Protein AF-A0A416HBG1-F1 (afdb_monomer_lite)

Structure (mmCIF, N/CA/C/O backbone):
data_AF-A0A416HBG1-F1
#
_entry.id   AF-A0A416HBG1-F1
#
loop_
_atom_site.group_PDB
_atom_site.id
_atom_site.type_symbol
_atom_site.label_atom_id
_atom_site.label_alt_id
_atom_site.label_comp_id
_atom_site.label_asym_id
_atom_site.label_entity_id
_atom_site.label_seq_id
_atom_site.pdbx_PDB_ins_code
_atom_site.Cartn_x
_atom_site.Cartn_y
_atom_site.Cartn_z
_atom_site.occupancy
_atom_site.B_iso_or_equiv
_atom_site.auth_seq_id
_atom_site.auth_comp_id
_atom_site.auth_asym_id
_atom_site.auth_atom_id
_atom_site.pdbx_PDB_model_num
ATOM 1 N N . MET A 1 1 ? 16.252 -2.971 -52.004 1.00 52.03 1 MET A N 1
ATOM 2 C CA . MET A 1 1 ? 17.022 -2.249 -50.969 1.00 52.03 1 MET A CA 1
ATOM 3 C C . MET A 1 1 ? 17.262 -3.234 -49.836 1.00 52.03 1 MET A C 1
ATOM 5 O O . MET A 1 1 ? 16.323 -3.564 -49.123 1.00 52.03 1 MET A O 1
ATOM 9 N N . CYS A 1 2 ? 18.447 -3.844 -49.793 1.00 52.28 2 CYS A N 1
ATOM 10 C CA . CYS A 1 2 ? 18.762 -4.883 -48.814 1.00 52.28 2 CYS A CA 1
ATOM 11 C C . CYS A 1 2 ? 19.007 -4.188 -47.471 1.00 52.28 2 CYS A C 1
ATOM 13 O O . CYS A 1 2 ? 19.976 -3.442 -47.357 1.00 52.28 2 CYS A O 1
ATOM 15 N N . LYS A 1 3 ? 18.100 -4.358 -46.502 1.00 57.16 3 LYS A N 1
ATOM 16 C CA . LYS A 1 3 ? 18.352 -3.935 -45.119 1.00 57.16 3 LYS A CA 1
ATOM 17 C C . LYS A 1 3 ? 19.570 -4.729 -44.657 1.00 57.16 3 LYS A C 1
ATOM 19 O O . LYS A 1 3 ? 19.530 -5.959 -44.677 1.00 57.16 3 LYS A O 1
ATOM 24 N N . THR A 1 4 ? 20.673 -4.049 -44.369 1.00 70.44 4 THR A N 1
ATOM 25 C CA . THR A 1 4 ? 21.907 -4.723 -43.968 1.00 70.44 4 THR A CA 1
ATOM 26 C C . THR A 1 4 ? 21.691 -5.382 -42.609 1.00 70.44 4 THR A C 1
ATOM 28 O O . THR A 1 4 ? 20.855 -4.955 -41.813 1.00 70.44 4 THR A O 1
ATOM 31 N N . VAL A 1 5 ? 22.435 -6.450 -42.328 1.00 66.56 5 VAL A N 1
ATOM 32 C CA . VAL A 1 5 ? 22.365 -7.168 -41.041 1.00 66.56 5 VAL A CA 1
ATOM 33 C C . VAL A 1 5 ? 22.617 -6.211 -39.859 1.00 66.56 5 VAL A C 1
ATOM 35 O O . VAL A 1 5 ? 22.075 -6.389 -38.771 1.00 66.56 5 VAL A O 1
ATOM 38 N N . GLU A 1 6 ? 23.364 -5.132 -40.107 1.00 63.69 6 GLU A N 1
ATOM 39 C CA . GLU A 1 6 ? 23.592 -4.026 -39.175 1.00 63.69 6 GLU A CA 1
ATOM 40 C C . GLU A 1 6 ? 22.323 -3.232 -38.830 1.00 63.69 6 GLU A C 1
ATOM 42 O O . GLU A 1 6 ? 22.148 -2.855 -37.672 1.00 63.69 6 GLU A O 1
ATOM 47 N N . ASP A 1 7 ? 21.416 -2.998 -39.784 1.00 68.50 7 ASP A N 1
ATOM 48 C CA . ASP A 1 7 ? 20.130 -2.341 -39.509 1.00 68.50 7 ASP A CA 1
ATOM 49 C C . ASP A 1 7 ? 19.219 -3.232 -38.657 1.00 68.50 7 ASP A C 1
ATOM 51 O O . ASP A 1 7 ? 18.496 -2.741 -37.788 1.00 68.50 7 ASP A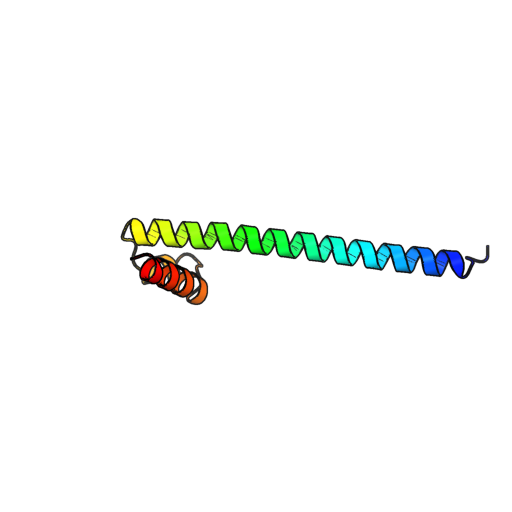 O 1
ATOM 55 N N . TYR A 1 8 ? 19.277 -4.551 -38.858 1.00 64.56 8 TYR A N 1
ATOM 56 C CA . TYR A 1 8 ? 18.540 -5.499 -38.021 1.00 64.56 8 TYR A CA 1
ATOM 57 C C . TYR A 1 8 ? 19.063 -5.496 -36.576 1.00 64.56 8 TYR A C 1
ATOM 59 O O . TYR A 1 8 ? 18.277 -5.388 -35.635 1.00 64.56 8 TYR A O 1
ATOM 67 N N . ALA A 1 9 ? 20.387 -5.521 -36.393 1.00 70.44 9 ALA A N 1
ATOM 68 C CA . ALA A 1 9 ? 21.012 -5.484 -35.070 1.00 70.44 9 ALA A CA 1
ATOM 69 C C . ALA A 1 9 ? 20.721 -4.177 -34.307 1.00 70.44 9 ALA A C 1
ATOM 71 O O . ALA A 1 9 ? 20.458 -4.205 -33.104 1.00 70.44 9 ALA A O 1
ATOM 72 N N . LYS A 1 10 ? 20.718 -3.030 -35.001 1.00 71.81 10 LYS A N 1
ATOM 73 C CA . LYS A 1 10 ? 20.404 -1.725 -34.396 1.00 71.81 10 LYS A CA 1
ATOM 74 C C . LYS A 1 10 ? 18.955 -1.620 -33.928 1.00 71.81 10 LYS A C 1
ATOM 76 O O . LYS A 1 10 ? 18.716 -1.060 -32.859 1.00 71.81 10 LYS A O 1
ATOM 81 N N . ASN A 1 11 ? 18.004 -2.153 -34.695 1.00 71.31 11 ASN A N 1
ATOM 82 C CA . ASN A 1 11 ? 16.596 -2.157 -34.289 1.00 71.31 11 ASN A CA 1
ATOM 83 C C . ASN A 1 11 ? 16.378 -3.049 -33.063 1.00 71.31 11 ASN A C 1
ATOM 85 O O . ASN A 1 11 ? 15.782 -2.602 -32.091 1.00 71.31 11 ASN A O 1
ATOM 89 N N . TYR A 1 12 ? 16.988 -4.237 -33.039 1.00 69.06 12 TYR A N 1
ATOM 90 C CA . TYR A 1 12 ? 16.882 -5.151 -31.900 1.00 69.06 12 TYR A CA 1
ATOM 91 C C . TYR A 1 12 ? 17.426 -4.544 -30.595 1.00 69.06 12 TYR A C 1
ATOM 93 O O . TYR A 1 12 ? 16.840 -4.710 -29.527 1.00 69.06 12 TYR A O 1
ATOM 101 N N . ALA A 1 13 ? 18.535 -3.799 -30.676 1.00 67.94 13 ALA A N 1
ATOM 102 C CA . ALA A 1 13 ? 19.103 -3.095 -29.528 1.00 67.94 13 ALA A CA 1
ATOM 103 C C . ALA A 1 13 ? 18.205 -1.947 -29.026 1.00 67.94 13 ALA A C 1
ATOM 105 O O . ALA A 1 13 ? 18.133 -1.709 -27.820 1.00 67.94 13 ALA A O 1
ATOM 106 N N . LYS A 1 14 ? 17.513 -1.247 -29.936 1.00 68.94 14 LYS A N 1
ATOM 107 C CA . LYS A 1 14 ? 16.541 -0.201 -29.587 1.00 68.94 14 LYS A CA 1
ATOM 108 C C . LYS A 1 14 ? 15.318 -0.776 -28.880 1.00 68.94 14 LYS A C 1
ATOM 110 O O . LYS A 1 14 ? 14.960 -0.272 -27.819 1.00 68.94 14 LYS A O 1
ATOM 115 N N . ASP A 1 15 ? 14.744 -1.842 -29.426 1.00 67.31 15 ASP A N 1
ATOM 116 C CA . ASP A 1 15 ? 13.548 -2.476 -28.867 1.00 67.31 15 ASP A CA 1
ATOM 117 C C . ASP A 1 15 ? 13.820 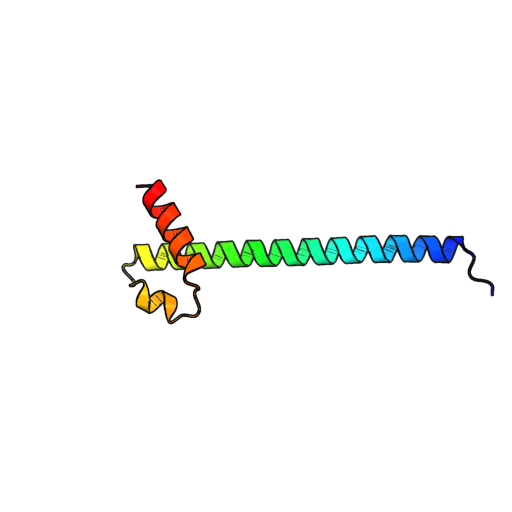-2.999 -27.445 1.00 67.31 15 ASP A C 1
ATOM 119 O O . ASP A 1 15 ? 13.037 -2.771 -26.525 1.00 67.31 15 ASP A O 1
ATOM 123 N N . TYR A 1 16 ? 14.995 -3.600 -27.216 1.00 62.38 16 TYR A N 1
ATOM 124 C CA . TYR A 1 16 ? 15.407 -4.061 -25.884 1.00 62.38 16 TYR A CA 1
ATOM 125 C C . TYR A 1 16 ? 15.549 -2.931 -24.856 1.00 62.38 16 TYR A C 1
ATOM 127 O O . TYR A 1 16 ? 15.232 -3.116 -23.678 1.00 62.38 16 TYR A O 1
ATOM 135 N N . ALA A 1 17 ? 16.051 -1.768 -25.276 1.00 64.94 17 ALA A N 1
ATOM 136 C CA . ALA A 1 17 ? 16.195 -0.615 -24.395 1.00 64.94 17 ALA A CA 1
ATOM 137 C C . ALA A 1 17 ? 14.828 -0.015 -24.028 1.00 64.94 17 ALA A C 1
ATOM 139 O O . ALA A 1 17 ? 14.601 0.319 -22.864 1.00 64.94 17 ALA A O 1
ATOM 140 N N . GLU A 1 18 ? 13.910 0.065 -24.993 1.00 68.44 18 GLU A N 1
ATOM 141 C CA . GLU A 1 18 ? 12.566 0.612 -24.790 1.00 68.44 18 GLU A CA 1
ATOM 142 C C . GLU A 1 18 ? 11.720 -0.267 -23.855 1.00 68.44 18 GLU A C 1
ATOM 144 O O . GLU A 1 18 ? 11.066 0.245 -22.943 1.00 68.44 18 GLU A O 1
ATOM 149 N N . GLU A 1 19 ? 11.789 -1.592 -24.013 1.00 66.25 19 GLU A N 1
ATOM 150 C CA . GLU A 1 19 ? 11.128 -2.540 -23.109 1.00 66.25 19 GLU A CA 1
ATOM 151 C C . GLU A 1 19 ? 11.657 -2.404 -21.675 1.00 66.25 19 GLU A C 1
ATOM 153 O O . GLU A 1 19 ? 10.881 -2.381 -20.716 1.00 66.25 19 GLU A O 1
ATOM 158 N N . ARG A 1 20 ? 12.970 -2.207 -21.500 1.00 64.00 20 ARG A N 1
ATOM 159 C CA . ARG A 1 20 ? 13.558 -2.018 -20.167 1.00 64.00 20 ARG A CA 1
ATOM 160 C C . ARG A 1 20 ? 13.116 -0.709 -19.510 1.00 64.00 20 ARG A C 1
ATOM 162 O O . ARG A 1 20 ? 12.888 -0.677 -18.302 1.00 64.00 20 ARG A O 1
ATOM 169 N N . GLU A 1 21 ? 12.983 0.360 -20.289 1.00 66.00 21 GLU A N 1
ATOM 170 C CA . GLU A 1 21 ? 12.511 1.659 -19.806 1.00 66.00 21 GLU A CA 1
ATOM 171 C C . GLU A 1 21 ? 11.014 1.624 -19.445 1.00 66.00 21 GLU A C 1
ATOM 173 O O . GLU A 1 21 ? 10.602 2.194 -18.433 1.00 66.00 21 GLU A O 1
ATOM 178 N N . LYS A 1 22 ? 10.191 0.910 -20.228 1.00 66.94 22 LYS A N 1
ATOM 179 C CA . LYS A 1 22 ? 8.775 0.650 -19.908 1.00 66.94 22 LYS A CA 1
ATOM 180 C C . LYS A 1 22 ? 8.624 -0.143 -18.613 1.00 66.94 22 LYS A C 1
ATOM 182 O O . LYS A 1 22 ? 7.839 0.259 -17.755 1.00 66.94 22 LYS A O 1
ATOM 187 N N . ILE A 1 23 ? 9.409 -1.208 -18.440 1.00 62.12 23 ILE A N 1
ATOM 188 C CA . ILE A 1 23 ? 9.417 -2.007 -17.208 1.00 62.12 23 ILE A CA 1
ATOM 189 C C . ILE A 1 23 ? 9.816 -1.126 -16.019 1.00 62.12 23 ILE A C 1
ATOM 191 O O . ILE A 1 23 ? 9.072 -1.063 -15.043 1.00 62.12 23 ILE A O 1
ATOM 195 N N . GLY A 1 24 ? 10.910 -0.366 -16.125 1.00 63.34 24 GLY A N 1
ATOM 196 C CA . GLY A 1 24 ? 11.346 0.547 -15.063 1.00 63.34 24 GLY A CA 1
ATOM 197 C C . GLY A 1 24 ? 10.282 1.580 -14.671 1.00 63.34 24 GLY A C 1
ATOM 198 O O . GLY A 1 24 ? 10.028 1.778 -13.485 1.00 63.34 24 GLY A O 1
ATOM 199 N N . ARG A 1 25 ? 9.592 2.185 -15.649 1.00 62.47 25 ARG A N 1
ATOM 200 C CA . ARG A 1 25 ? 8.475 3.112 -15.386 1.00 62.47 25 ARG A CA 1
ATOM 201 C C . ARG A 1 25 ? 7.289 2.434 -14.704 1.00 62.47 25 ARG A C 1
ATOM 203 O O . ARG A 1 25 ? 6.708 3.012 -13.792 1.00 62.47 25 ARG A O 1
ATOM 210 N N . SER A 1 26 ? 6.927 1.227 -15.136 1.00 61.12 26 SER A N 1
ATOM 211 C CA . SER A 1 26 ? 5.817 0.477 -14.539 1.00 61.12 26 SER A CA 1
ATOM 212 C C . SER A 1 26 ? 6.097 0.075 -13.088 1.00 61.12 26 SER A C 1
ATOM 214 O O . SER A 1 26 ? 5.211 0.209 -12.248 1.00 61.12 26 SER A O 1
ATOM 216 N N . ILE A 1 27 ? 7.338 -0.322 -12.783 1.00 60.50 27 ILE A N 1
ATOM 217 C CA . ILE A 1 27 ? 7.785 -0.649 -11.424 1.00 60.50 27 ILE A CA 1
ATOM 218 C C . ILE A 1 27 ? 7.742 0.603 -10.545 1.00 60.50 27 ILE A C 1
ATOM 220 O O . ILE A 1 27 ? 7.098 0.573 -9.504 1.00 60.50 27 ILE A O 1
ATOM 224 N N . GLY A 1 28 ? 8.312 1.726 -10.996 1.00 61.56 28 GLY A N 1
ATOM 225 C CA . GLY A 1 28 ? 8.284 2.973 -10.220 1.00 61.56 28 GLY A CA 1
ATOM 226 C C . GLY A 1 28 ? 6.866 3.498 -9.951 1.00 61.56 28 GLY A C 1
ATOM 227 O O . GLY A 1 28 ? 6.585 4.003 -8.868 1.00 61.56 28 GLY A O 1
ATOM 228 N N . LEU A 1 29 ? 5.939 3.336 -10.903 1.00 61.22 29 LEU A N 1
ATOM 229 C CA . LEU A 1 29 ? 4.524 3.668 -10.696 1.00 61.22 29 LEU A CA 1
ATOM 230 C C . LEU A 1 29 ? 3.834 2.720 -9.706 1.00 61.22 29 LEU A C 1
ATOM 232 O O . LEU A 1 29 ? 2.983 3.167 -8.938 1.00 61.22 29 LEU A O 1
ATOM 236 N N . ALA A 1 30 ? 4.169 1.428 -9.730 1.00 60.75 30 ALA A N 1
ATOM 237 C CA . ALA A 1 30 ? 3.625 0.443 -8.799 1.00 60.75 30 ALA A CA 1
ATOM 238 C C . ALA A 1 30 ? 4.136 0.673 -7.368 1.00 60.75 30 ALA A C 1
ATOM 240 O O . ALA A 1 30 ? 3.335 0.668 -6.436 1.00 60.75 30 ALA A O 1
ATOM 241 N N . GLU A 1 31 ? 5.433 0.946 -7.204 1.00 62.28 31 GLU A N 1
ATOM 242 C CA . GLU A 1 31 ? 6.047 1.274 -5.912 1.00 62.28 31 GLU A CA 1
ATOM 243 C C . GLU A 1 31 ? 5.467 2.568 -5.330 1.00 62.28 31 GLU A C 1
ATOM 245 O O . GLU A 1 31 ? 5.013 2.570 -4.187 1.00 62.28 31 GLU A O 1
ATOM 250 N N . GLY A 1 32 ? 5.364 3.637 -6.132 1.00 68.81 32 GLY A N 1
ATOM 251 C CA . GLY A 1 32 ? 4.764 4.899 -5.685 1.00 68.81 32 GLY A CA 1
ATOM 252 C C . GLY A 1 32 ? 3.296 4.751 -5.269 1.00 68.81 32 GLY A C 1
ATOM 253 O O . GLY A 1 32 ? 2.887 5.261 -4.227 1.00 68.81 32 GLY A O 1
ATOM 254 N N . ARG A 1 33 ? 2.500 3.978 -6.026 1.00 69.12 33 ARG A N 1
ATOM 255 C CA . ARG A 1 33 ? 1.117 3.653 -5.631 1.00 69.12 33 ARG A CA 1
ATOM 256 C C . ARG A 1 33 ? 1.050 2.829 -4.347 1.00 69.12 33 ARG A C 1
ATOM 258 O O . ARG A 1 33 ? 0.127 3.032 -3.561 1.00 69.12 33 ARG A O 1
ATOM 265 N N . SER A 1 34 ? 1.981 1.897 -4.150 1.00 77.00 34 SER A N 1
ATOM 266 C CA . SER A 1 34 ? 2.046 1.077 -2.938 1.00 77.00 34 SER A CA 1
ATOM 267 C C . SER A 1 34 ? 2.318 1.947 -1.710 1.00 77.00 34 SER A C 1
ATOM 269 O O . SER A 1 34 ? 1.628 1.820 -0.702 1.00 77.00 34 SER A O 1
ATOM 271 N N . GLU A 1 35 ? 3.259 2.889 -1.803 1.00 82.81 35 GLU A N 1
ATOM 272 C CA . GLU A 1 35 ? 3.608 3.783 -0.695 1.00 82.81 35 GLU A CA 1
ATOM 273 C C . GLU A 1 35 ? 2.446 4.713 -0.303 1.00 82.81 35 GLU A C 1
ATOM 275 O O . GLU A 1 35 ? 2.123 4.854 0.881 1.00 82.81 35 GLU A O 1
ATOM 280 N N . GLU A 1 36 ? 1.751 5.296 -1.286 1.00 85.88 36 GLU A N 1
ATOM 281 C CA . GLU A 1 36 ? 0.566 6.129 -1.040 1.00 85.88 36 GLU A CA 1
ATOM 282 C C . GLU A 1 36 ? -0.546 5.350 -0.329 1.00 85.88 36 GLU A C 1
ATOM 284 O O . GLU A 1 36 ? -1.153 5.852 0.625 1.00 85.88 36 GLU A O 1
ATOM 289 N N . ARG A 1 37 ? -0.792 4.106 -0.759 1.00 89.69 37 ARG A N 1
ATOM 290 C CA . ARG A 1 37 ? -1.817 3.233 -0.175 1.00 89.69 37 ARG A CA 1
ATOM 291 C C . ARG A 1 37 ? -1.471 2.831 1.253 1.00 89.69 37 ARG A C 1
ATOM 293 O O . ARG A 1 37 ? -2.319 2.963 2.134 1.00 89.69 37 ARG A O 1
ATOM 300 N N . MET A 1 38 ? -0.227 2.438 1.515 1.00 90.06 38 MET A N 1
ATOM 301 C CA . MET A 1 38 ? 0.228 2.118 2.871 1.00 90.06 38 MET A CA 1
ATOM 302 C C . MET A 1 38 ? 0.146 3.331 3.803 1.00 90.06 38 MET A C 1
ATOM 304 O O . MET A 1 38 ? -0.303 3.219 4.944 1.00 90.06 38 MET A O 1
ATOM 308 N N . ASN A 1 39 ? 0.487 4.525 3.313 1.00 90.75 39 ASN A N 1
ATOM 309 C CA . ASN A 1 39 ? 0.356 5.749 4.098 1.00 90.75 39 ASN A CA 1
ATOM 310 C C . ASN A 1 39 ? -1.113 6.102 4.403 1.00 90.75 39 ASN A C 1
ATOM 312 O O . ASN A 1 39 ? -1.420 6.591 5.492 1.00 90.75 39 ASN A O 1
ATOM 316 N N . ALA A 1 40 ? -2.033 5.840 3.469 1.00 92.62 40 ALA A N 1
ATOM 317 C CA . ALA A 1 40 ? -3.464 6.014 3.698 1.00 92.62 40 ALA A CA 1
ATOM 318 C C . ALA A 1 40 ? -3.976 5.066 4.794 1.00 92.62 40 ALA A C 1
ATOM 320 O O . ALA A 1 40 ? -4.621 5.531 5.735 1.00 92.62 40 ALA A O 1
ATOM 321 N N . ILE A 1 41 ? -3.626 3.774 4.730 1.00 93.25 41 ILE A N 1
ATOM 322 C CA . ILE A 1 41 ? -3.944 2.791 5.781 1.00 93.25 41 ILE A CA 1
ATOM 323 C C . ILE A 1 41 ? -3.399 3.260 7.133 1.00 93.25 41 ILE A C 1
ATOM 325 O O . ILE A 1 41 ? -4.140 3.290 8.114 1.00 93.25 41 ILE A O 1
ATOM 329 N N . ARG A 1 42 ? -2.138 3.710 7.183 1.00 92.31 42 ARG A N 1
ATOM 330 C CA . ARG A 1 42 ? -1.495 4.193 8.415 1.00 92.31 42 ARG A CA 1
ATOM 331 C C . ARG A 1 42 ? -2.285 5.331 9.061 1.00 92.31 42 ARG A C 1
ATOM 333 O O . ARG A 1 42 ? -2.567 5.282 10.256 1.00 92.31 42 ARG A O 1
ATOM 340 N N . LYS A 1 43 ? -2.696 6.330 8.271 1.00 93.25 43 LYS A N 1
ATOM 341 C CA . LYS A 1 43 ? -3.520 7.453 8.752 1.00 93.25 43 LYS A CA 1
ATOM 342 C C . LYS A 1 43 ? -4.898 7.003 9.228 1.00 93.25 43 LYS A C 1
ATOM 344 O O . LYS A 1 43 ? -5.393 7.535 10.219 1.00 93.25 43 LYS A O 1
ATOM 349 N N . MET A 1 44 ? -5.517 6.046 8.540 1.00 94.00 44 MET A N 1
ATOM 350 C CA . MET A 1 44 ? -6.823 5.504 8.922 1.00 94.00 44 MET A CA 1
ATOM 351 C C . MET A 1 44 ? -6.754 4.752 10.255 1.00 94.00 44 MET A C 1
ATOM 353 O O . MET A 1 44 ? -7.563 5.032 11.139 1.00 94.00 44 MET A O 1
ATOM 357 N N . LEU A 1 45 ? -5.743 3.898 10.443 1.00 91.56 45 LEU A N 1
ATOM 358 C CA . LEU A 1 45 ? -5.492 3.203 11.710 1.00 91.56 45 LEU A CA 1
ATOM 359 C C . LEU A 1 45 ? -5.214 4.193 12.852 1.00 91.56 45 LEU A C 1
ATOM 361 O O . LEU A 1 45 ? -5.826 4.098 13.913 1.00 91.56 45 LEU A O 1
ATOM 365 N N . GLN A 1 46 ? -4.368 5.204 12.621 1.00 90.31 46 GLN A N 1
ATOM 366 C CA . GLN A 1 46 ? -4.106 6.273 13.598 1.00 90.31 46 GLN A CA 1
ATOM 367 C C . GLN A 1 46 ? -5.353 7.109 13.929 1.00 90.31 46 GLN A C 1
ATOM 369 O O . GLN A 1 46 ? -5.470 7.627 15.037 1.00 90.31 46 GLN A O 1
ATOM 374 N N . SER A 1 47 ? -6.293 7.229 12.988 1.00 92.38 47 SER A N 1
ATOM 375 C CA . SER A 1 47 ? -7.578 7.914 13.185 1.00 92.38 47 SER A CA 1
ATOM 376 C C . SER A 1 47 ? -8.637 7.024 13.853 1.00 92.38 47 SER A C 1
ATOM 378 O O . SER A 1 47 ? -9.765 7.471 14.046 1.00 92.38 47 SER A O 1
ATOM 380 N N . GLY A 1 48 ? -8.301 5.776 14.202 1.00 91.75 48 GLY A N 1
ATOM 381 C CA . GLY A 1 48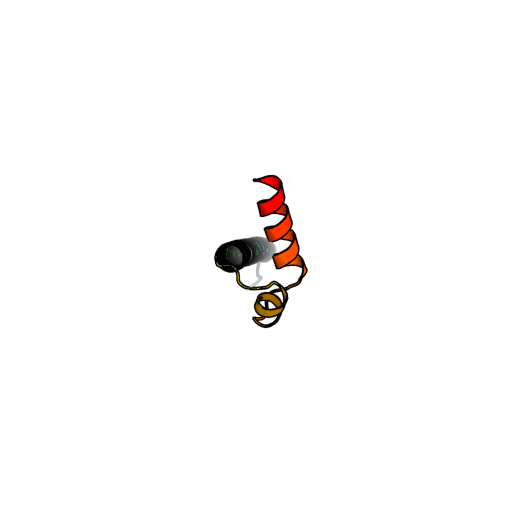 ? -9.202 4.836 14.871 1.00 91.75 48 GLY A CA 1
ATOM 382 C C . GLY A 1 48 ? -10.204 4.139 13.947 1.00 91.75 48 GLY A C 1
ATOM 383 O O . GLY A 1 48 ? -11.191 3.589 14.435 1.00 91.75 48 GLY A O 1
ATOM 384 N N . ILE A 1 49 ? -9.984 4.154 12.627 1.00 93.50 49 ILE A N 1
ATOM 385 C CA . ILE A 1 49 ? -10.799 3.369 11.690 1.00 93.50 49 ILE A CA 1
ATOM 386 C C . ILE A 1 49 ? -10.467 1.886 11.871 1.00 93.50 49 ILE A C 1
ATOM 388 O O . ILE A 1 49 ? -9.299 1.501 11.928 1.00 93.50 49 ILE A O 1
ATOM 392 N N . SER A 1 50 ? -11.501 1.047 11.961 1.00 92.12 50 SER A N 1
ATOM 393 C CA . SER A 1 50 ? -11.327 -0.387 12.170 1.00 92.12 50 SER A CA 1
ATOM 394 C C . SER A 1 50 ? -10.766 -1.087 10.933 1.00 92.12 50 SER A C 1
ATOM 396 O O . SER A 1 50 ? -11.072 -0.739 9.791 1.00 92.12 50 SER A O 1
ATOM 398 N N . ARG A 1 51 ? -10.000 -2.151 11.180 1.00 91.38 51 ARG A N 1
ATOM 399 C CA . ARG A 1 51 ? -9.469 -3.060 10.158 1.00 91.38 51 ARG A CA 1
ATOM 400 C C . ARG A 1 51 ? -10.533 -3.517 9.161 1.00 91.38 51 ARG A C 1
ATOM 402 O O . ARG A 1 51 ? -10.322 -3.429 7.958 1.00 91.38 51 ARG A O 1
ATOM 409 N N . GLU A 1 52 ? -11.689 -3.956 9.655 1.00 92.44 52 GLU A N 1
ATOM 410 C CA . GLU A 1 52 ? -12.798 -4.419 8.810 1.00 92.44 52 GLU A CA 1
ATOM 411 C C . GLU A 1 52 ? -13.300 -3.329 7.858 1.00 92.44 52 GLU A C 1
ATOM 413 O O . GLU A 1 52 ? -13.577 -3.598 6.689 1.00 92.44 52 GLU A O 1
ATOM 418 N N . MET A 1 53 ? -13.365 -2.082 8.334 1.00 92.81 53 MET A N 1
ATOM 419 C CA . MET A 1 53 ? -13.798 -0.957 7.515 1.00 92.81 53 MET A CA 1
ATOM 420 C C . MET A 1 53 ? -12.764 -0.625 6.439 1.00 92.81 53 MET A C 1
ATOM 422 O O . MET A 1 53 ? -13.142 -0.387 5.296 1.00 92.81 53 MET A O 1
ATOM 426 N N . ILE A 1 54 ? -11.469 -0.687 6.754 1.00 93.19 54 ILE A N 1
ATOM 427 C CA . ILE A 1 54 ? -10.409 -0.455 5.762 1.00 93.19 54 ILE A CA 1
ATOM 428 C C . ILE A 1 54 ? -10.414 -1.558 4.691 1.00 93.19 54 ILE A C 1
ATOM 430 O O . ILE A 1 54 ? -10.342 -1.250 3.504 1.00 93.19 54 ILE A O 1
ATOM 434 N N . LEU A 1 55 ? -10.593 -2.826 5.073 1.00 92.81 55 LEU A N 1
ATOM 435 C CA . LEU A 1 55 ? -10.701 -3.940 4.118 1.00 92.81 55 LEU A CA 1
ATOM 436 C C . LEU A 1 55 ? -11.912 -3.800 3.179 1.00 92.81 55 LEU A C 1
ATOM 438 O O . LEU A 1 55 ? -11.858 -4.242 2.035 1.00 92.81 55 LEU A O 1
ATOM 442 N N . SER A 1 56 ? -12.984 -3.136 3.622 1.00 93.19 56 SER A N 1
ATOM 443 C CA . SER A 1 56 ? -14.144 -2.836 2.769 1.00 93.19 56 SER A CA 1
ATOM 444 C C . SER A 1 56 ? -13.887 -1.754 1.703 1.00 93.19 56 SER A C 1
ATOM 446 O O . SER A 1 56 ? -14.695 -1.598 0.792 1.00 93.19 56 SER A O 1
ATOM 448 N N . MET A 1 57 ? -12.773 -1.015 1.796 1.00 89.69 57 MET A N 1
ATOM 449 C CA . MET A 1 57 ? -12.409 0.107 0.914 1.00 89.69 57 MET A CA 1
ATOM 450 C C . MET A 1 57 ? -11.387 -0.283 -0.173 1.00 89.69 57 MET A C 1
ATOM 452 O O . MET A 1 57 ? -10.575 0.547 -0.581 1.00 89.69 57 MET A O 1
ATOM 456 N N . ASP A 1 58 ? -11.401 -1.543 -0.620 1.00 89.31 58 ASP A N 1
ATOM 457 C CA . ASP A 1 58 ? -10.469 -2.114 -1.610 1.00 89.31 58 ASP A CA 1
ATOM 458 C C . ASP A 1 58 ? -8.994 -2.131 -1.170 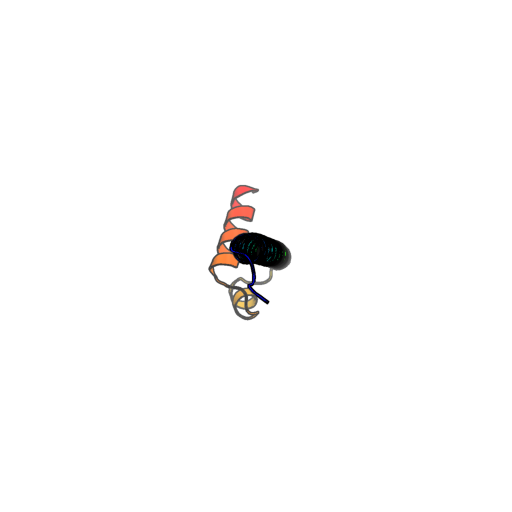1.00 89.31 58 ASP A C 1
ATOM 460 O O . ASP A 1 58 ? -8.080 -2.114 -2.001 1.00 89.31 58 ASP A O 1
ATOM 464 N N . TYR A 1 59 ? -8.733 -2.165 0.137 1.00 91.50 59 TYR A N 1
ATOM 465 C CA .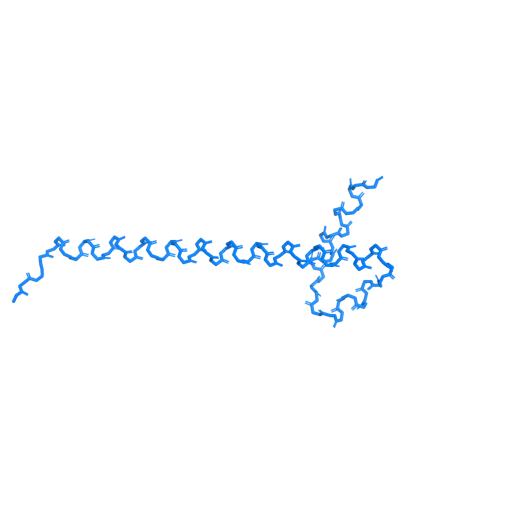 TYR A 1 59 ? -7.402 -2.471 0.662 1.00 91.50 59 TYR A CA 1
ATOM 466 C C . TYR A 1 59 ? -7.261 -3.967 0.902 1.00 91.50 59 TYR A C 1
ATOM 468 O O . TYR A 1 59 ? -8.181 -4.629 1.380 1.00 91.50 59 TYR A O 1
ATOM 476 N N . SER A 1 60 ? -6.095 -4.501 0.561 1.00 90.06 60 SER A N 1
ATOM 477 C CA . SER A 1 60 ? -5.796 -5.910 0.780 1.00 90.06 60 SER A CA 1
ATOM 478 C C . SER A 1 60 ? -5.376 -6.173 2.222 1.00 90.06 60 SER A C 1
ATOM 480 O O . SER A 1 60 ? -4.798 -5.321 2.899 1.00 90.06 60 SER A O 1
ATOM 482 N N . GLU A 1 61 ? -5.618 -7.402 2.670 1.00 92.06 61 GLU A N 1
ATOM 483 C CA . GLU A 1 61 ? -5.188 -7.865 3.987 1.00 92.06 61 GLU A CA 1
ATOM 484 C C . GLU A 1 61 ? -3.670 -7.757 4.169 1.00 92.06 61 GLU A C 1
ATOM 486 O O . GLU A 1 61 ? -3.207 -7.311 5.213 1.00 92.06 61 GLU A O 1
ATOM 491 N N . THR A 1 62 ? -2.909 -8.049 3.113 1.00 90.25 62 THR A N 1
ATOM 492 C CA . THR A 1 62 ? -1.446 -7.950 3.097 1.00 90.25 62 THR A CA 1
ATOM 493 C C . THR A 1 62 ? -0.936 -6.518 3.234 1.00 90.25 62 THR A C 1
ATOM 495 O O . THR A 1 62 ? 0.039 -6.287 3.942 1.00 90.25 62 THR A O 1
ATOM 498 N N . GLU A 1 63 ? -1.578 -5.545 2.571 1.00 90.12 63 GLU A N 1
ATOM 499 C CA . GLU A 1 63 ? -1.206 -4.128 2.712 1.00 90.12 63 GLU A CA 1
ATOM 500 C C . GLU A 1 63 ? -1.449 -3.653 4.144 1.00 90.12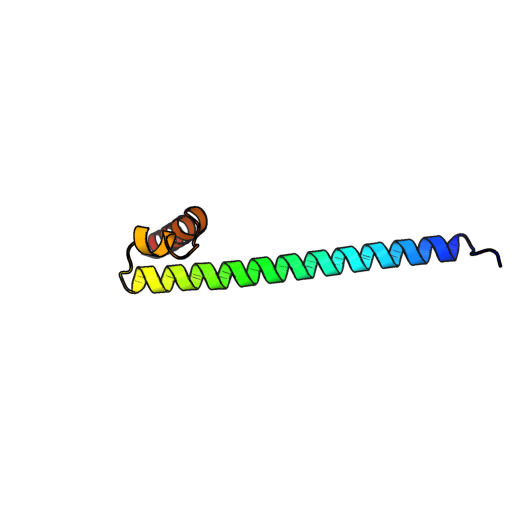 63 GLU A C 1
ATOM 502 O O . GLU A 1 63 ? -0.643 -2.913 4.705 1.00 90.12 63 GLU A O 1
ATOM 507 N N . LEU A 1 64 ? -2.558 -4.092 4.736 1.00 91.31 64 LEU A N 1
ATOM 508 C CA . LEU A 1 64 ? -2.948 -3.689 6.073 1.00 91.31 64 LEU A CA 1
ATOM 509 C C . LEU A 1 64 ? -2.057 -4.312 7.148 1.00 91.31 64 LEU A C 1
ATOM 511 O O . LEU A 1 64 ? -1.562 -3.595 8.013 1.00 91.31 64 LEU A O 1
ATOM 515 N N . GLU A 1 65 ? -1.791 -5.614 7.043 1.00 92.12 65 GLU A N 1
ATOM 516 C CA . GLU A 1 65 ? -0.904 -6.343 7.949 1.00 92.12 65 GLU A CA 1
ATOM 517 C C . GLU A 1 65 ? 0.518 -5.772 7.914 1.00 92.12 65 GLU A C 1
ATOM 519 O O . GLU A 1 65 ? 1.131 -5.572 8.960 1.00 92.12 65 GLU A O 1
ATOM 524 N N . ALA A 1 66 ? 1.033 -5.423 6.733 1.00 90.88 66 ALA A N 1
ATOM 525 C CA . ALA A 1 66 ? 2.351 -4.810 6.616 1.00 90.88 66 ALA A CA 1
ATOM 526 C C . ALA A 1 66 ? 2.427 -3.436 7.314 1.00 90.88 66 ALA A C 1
ATOM 528 O O . ALA A 1 66 ? 3.412 -3.150 7.994 1.00 90.88 66 ALA A O 1
ATOM 529 N N . VAL A 1 67 ? 1.377 -2.610 7.221 1.00 91.31 67 VAL A N 1
ATOM 530 C CA . VAL A 1 67 ? 1.309 -1.328 7.948 1.00 91.31 67 VAL A CA 1
ATOM 531 C C . VAL A 1 67 ? 1.161 -1.533 9.457 1.00 91.31 67 VAL A C 1
ATOM 533 O O . VAL A 1 67 ? 1.779 -0.803 10.231 1.00 91.31 67 VAL A O 1
ATOM 536 N N . GLU A 1 68 ? 0.371 -2.516 9.894 1.00 89.50 68 GLU A N 1
ATOM 537 C CA . GLU A 1 68 ? 0.250 -2.874 11.311 1.00 89.50 68 GLU A CA 1
ATOM 538 C C . GLU A 1 68 ? 1.603 -3.324 11.877 1.00 89.50 68 GLU A C 1
ATOM 540 O O . GLU A 1 68 ? 2.022 -2.814 12.914 1.00 89.50 68 GLU A O 1
ATOM 545 N N . GLN A 1 69 ? 2.331 -4.200 11.177 1.00 89.44 69 GLN A N 1
ATOM 546 C CA . GLN A 1 69 ? 3.674 -4.641 11.571 1.00 89.44 69 GLN A CA 1
ATOM 547 C C . GLN A 1 69 ? 4.665 -3.471 11.664 1.00 89.44 69 GLN A C 1
ATOM 549 O O . GLN A 1 69 ? 5.416 -3.386 12.634 1.00 89.44 69 GLN A O 1
ATOM 554 N N . GLU A 1 70 ? 4.647 -2.537 10.706 1.00 87.44 70 GLU A N 1
ATOM 555 C CA . GLU A 1 70 ? 5.466 -1.318 10.777 1.00 87.44 70 GLU A CA 1
ATOM 556 C C . GLU A 1 70 ? 5.128 -0.449 11.997 1.00 87.44 70 GLU A C 1
ATOM 558 O O . GLU A 1 70 ? 6.033 0.047 12.669 1.00 87.44 70 GLU A O 1
ATOM 563 N N . LEU A 1 71 ? 3.837 -0.256 12.288 1.00 85.56 71 LEU A N 1
ATOM 564 C CA . LEU A 1 71 ? 3.368 0.507 13.449 1.00 85.56 71 LEU A CA 1
ATOM 565 C C . LEU A 1 71 ? 3.779 -0.162 14.765 1.00 85.56 71 LEU A C 1
ATOM 567 O O . LEU A 1 71 ? 4.249 0.526 15.668 1.00 85.56 71 LEU A O 1
ATOM 571 N N . PHE A 1 72 ? 3.644 -1.488 14.864 1.00 82.75 72 PHE A N 1
ATOM 572 C CA . PHE A 1 72 ? 4.080 -2.264 16.027 1.00 82.75 72 PHE A CA 1
ATOM 573 C C . PHE A 1 72 ? 5.599 -2.235 16.218 1.00 82.75 72 PHE A C 1
ATOM 575 O O . PHE A 1 72 ? 6.056 -2.208 17.353 1.00 82.75 72 PHE A O 1
ATOM 582 N N . ALA A 1 73 ? 6.384 -2.220 15.138 1.00 82.31 73 ALA A N 1
ATOM 583 C CA . ALA A 1 73 ? 7.842 -2.130 15.213 1.00 82.31 73 ALA A CA 1
ATOM 584 C C . ALA A 1 73 ? 8.357 -0.730 15.608 1.00 82.31 73 ALA A C 1
ATOM 586 O O . ALA A 1 73 ? 9.509 -0.604 16.024 1.00 82.31 73 ALA A O 1
ATOM 587 N N . GLN A 1 74 ? 7.538 0.318 15.454 1.00 65.81 74 GLN A N 1
ATOM 588 C CA . GLN A 1 74 ? 7.866 1.697 15.844 1.00 65.81 74 GLN A CA 1
ATOM 589 C C . GLN A 1 74 ? 7.382 2.084 17.253 1.00 65.81 74 GLN A C 1
ATOM 591 O O . GLN A 1 74 ? 7.768 3.154 17.732 1.00 65.81 74 GLN A O 1
ATOM 596 N N . ALA A 1 75 ? 6.540 1.261 17.885 1.00 56.16 75 ALA A N 1
ATOM 597 C CA . ALA A 1 75 ? 6.007 1.468 19.235 1.00 56.16 75 ALA A CA 1
ATOM 598 C C . ALA A 1 75 ? 6.958 0.939 20.320 1.00 56.16 75 ALA A C 1
ATOM 600 O O . ALA A 1 75 ? 7.059 1.612 21.373 1.00 56.16 75 ALA A O 1
#

Foldseek 3Di:
DDCDVVNVVVVVVVVVVVVVVVVVVVVVVVVVVLVVLLVVLLVCVVVVNDPVVSVVVVDDPVSNVVSVVVVVVVD

Sequence (75 aa):
MCKTVEDYAKNYAKDYAEEREKIGRSIGLAEGRSEERMNAIRKMLQSGISREMILSMDYSETELEAVEQELFAQA

Radius of gyration: 21.97 Å; chains: 1; bounding box: 38×16×70 Å

Secondary structure (DSSP, 8-state):
----HHHHHHHHHHHHHHHHHHHHHHHHHHHHHHHHHHHHHHHHHHTT--HHHHHTTT--HHHHHHHHHHHHHH-

pLDDT: mean 78.15, std 13.48, range [52.03, 94.0]